Protein AF-A0A7J2NM52-F1 (afdb_monomer_lite)

Secondary structure (DSSP, 8-state):
--GGGGSTT--HHHHHHHHHTT--SHHHHHHS-HHHHHHHHHHHHHHH---SSPPPHHHHHHHHHHHHHSPP----

Structure (mmCIF, N/CA/C/O backbone):
data_AF-A0A7J2NM52-F1
#
_entry.id   AF-A0A7J2NM52-F1
#
loop_
_atom_site.group_PDB
_atom_site.id
_atom_site.type_symbol
_atom_site.label_atom_id
_atom_site.label_alt_id
_atom_site.label_comp_id
_atom_site.label_asym_id
_atom_site.label_entity_id
_atom_site.label_seq_id
_atom_site.pdbx_PDB_ins_code
_atom_site.Cartn_x
_atom_site.Cartn_y
_atom_site.Cartn_z
_atom_site.occupancy
_atom_site.B_iso_or_equiv
_atom_site.auth_seq_id
_atom_site.auth_comp_id
_atom_site.auth_asym_id
_atom_site.auth_atom_id
_atom_site.pdbx_PDB_model_num
ATOM 1 N N . LEU A 1 1 ? 14.311 0.794 6.200 1.00 58.34 1 LEU A N 1
ATOM 2 C CA . LEU A 1 1 ? 13.746 1.450 5.002 1.00 58.34 1 LEU A CA 1
ATOM 3 C C . LEU A 1 1 ? 12.882 0.406 4.316 1.00 58.34 1 LEU A C 1
ATOM 5 O O . LEU A 1 1 ? 13.448 -0.584 3.864 1.00 58.34 1 LEU A O 1
ATOM 9 N N . SER A 1 2 ? 11.557 0.564 4.345 1.00 70.19 2 SER A N 1
ATOM 10 C CA . SER A 1 2 ? 10.638 -0.383 3.700 1.00 70.19 2 SER A CA 1
ATOM 11 C C . SER A 1 2 ? 10.894 -0.422 2.189 1.00 70.19 2 SER A C 1
ATOM 13 O O . SER A 1 2 ? 11.213 0.606 1.583 1.00 70.19 2 SER A O 1
ATOM 15 N N . ASP A 1 3 ? 10.781 -1.599 1.568 1.00 84.25 3 ASP A N 1
ATOM 16 C CA . ASP A 1 3 ? 10.951 -1.770 0.117 1.00 84.25 3 ASP A CA 1
ATOM 17 C C . ASP A 1 3 ? 9.935 -0.918 -0.670 1.00 84.25 3 ASP A C 1
ATOM 19 O O . ASP A 1 3 ? 10.240 -0.430 -1.760 1.00 84.25 3 ASP A O 1
ATOM 23 N N . LEU A 1 4 ? 8.780 -0.622 -0.062 1.00 90.69 4 LEU A N 1
ATOM 24 C CA . LEU A 1 4 ? 7.738 0.255 -0.600 1.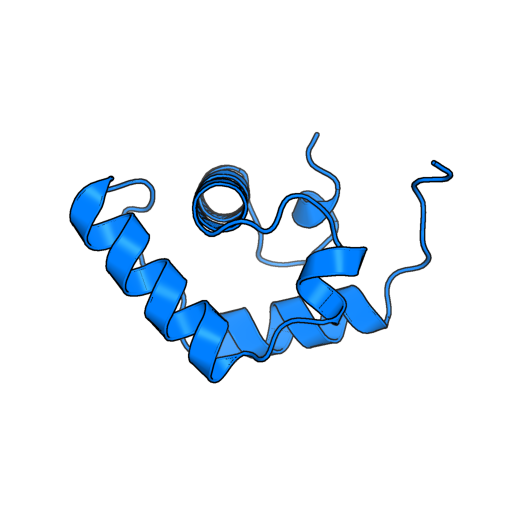00 90.69 4 LEU A CA 1
ATOM 25 C C . LEU A 1 4 ? 8.189 1.706 -0.777 1.00 90.69 4 LEU A C 1
ATOM 27 O O . LEU A 1 4 ? 7.748 2.370 -1.712 1.00 90.69 4 LEU A O 1
ATOM 31 N N . MET A 1 5 ? 9.129 2.190 0.041 1.00 91.19 5 MET A N 1
ATOM 32 C CA . MET A 1 5 ? 9.645 3.566 -0.050 1.00 91.19 5 MET A CA 1
ATOM 33 C C . MET A 1 5 ? 10.440 3.826 -1.341 1.00 91.19 5 MET A C 1
ATOM 35 O O . MET A 1 5 ? 10.827 4.958 -1.628 1.00 91.19 5 MET A O 1
ATOM 39 N N . ARG A 1 6 ? 10.704 2.787 -2.147 1.00 90.44 6 ARG A N 1
ATOM 40 C CA . ARG A 1 6 ? 11.260 2.921 -3.503 1.00 90.44 6 ARG A CA 1
ATOM 41 C C . ARG A 1 6 ? 10.242 3.480 -4.500 1.00 90.44 6 ARG A C 1
ATOM 43 O O . ARG A 1 6 ? 10.636 3.898 -5.589 1.00 90.44 6 ARG A O 1
ATOM 50 N N . ILE A 1 7 ? 8.957 3.460 -4.158 1.00 93.44 7 ILE A N 1
ATOM 51 C CA . ILE A 1 7 ? 7.865 3.958 -4.990 1.00 93.44 7 ILE A CA 1
ATOM 52 C C . ILE A 1 7 ? 7.718 5.457 -4.766 1.00 93.44 7 ILE A C 1
ATOM 54 O O . ILE A 1 7 ? 7.583 5.944 -3.643 1.00 93.44 7 ILE A O 1
ATOM 58 N N . LYS A 1 8 ? 7.705 6.219 -5.859 1.00 93.19 8 LYS A N 1
ATOM 59 C CA . LYS A 1 8 ? 7.536 7.665 -5.782 1.00 93.19 8 LYS A CA 1
ATOM 60 C C . LYS A 1 8 ? 6.138 7.989 -5.259 1.00 93.19 8 LYS A C 1
ATOM 62 O O . LYS A 1 8 ? 5.141 7.605 -5.869 1.00 93.19 8 LYS A O 1
ATOM 67 N N . GLY A 1 9 ? 6.093 8.752 -4.169 1.00 91.94 9 GLY A N 1
ATOM 68 C CA . GLY A 1 9 ? 4.855 9.146 -3.494 1.00 91.94 9 GLY A CA 1
ATOM 69 C C . GLY A 1 9 ? 4.493 8.273 -2.292 1.00 91.94 9 GLY A C 1
ATOM 70 O O . GLY A 1 9 ? 3.594 8.654 -1.552 1.00 91.94 9 GLY A O 1
ATOM 71 N N . VAL A 1 10 ? 5.212 7.170 -2.052 1.00 94.94 10 VAL A N 1
ATOM 72 C CA . VAL A 1 10 ? 5.070 6.363 -0.833 1.00 94.94 10 VAL A CA 1
ATOM 73 C C . VAL A 1 10 ? 6.120 6.817 0.182 1.00 94.94 10 VAL A C 1
ATOM 75 O O . VAL A 1 10 ? 7.304 6.507 0.060 1.00 94.94 10 VAL A O 1
ATOM 78 N N . GLY A 1 11 ? 5.683 7.623 1.151 1.00 92.81 11 GLY A N 1
ATOM 79 C CA . GLY A 1 11 ? 6.475 7.992 2.328 1.00 92.81 11 GLY A CA 1
ATOM 80 C C . GLY A 1 11 ? 6.335 6.965 3.454 1.00 92.81 11 GLY A C 1
ATOM 81 O O . GLY A 1 11 ? 5.700 5.933 3.270 1.00 92.81 11 GLY A O 1
ATOM 82 N N 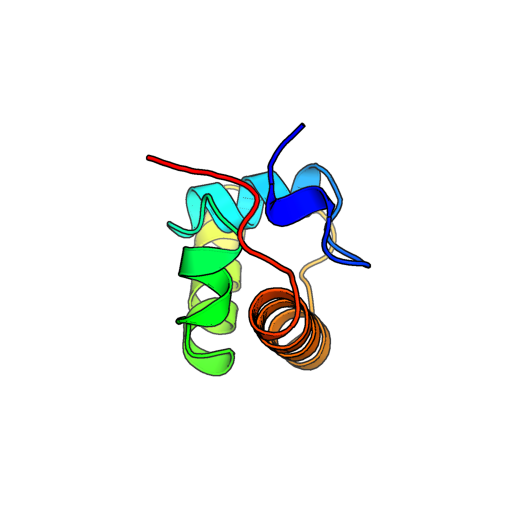. GLU A 1 12 ? 6.894 7.273 4.624 1.00 92.88 12 GLU A N 1
ATOM 83 C CA . GLU A 1 12 ? 6.790 6.428 5.826 1.00 92.88 12 GLU A CA 1
ATOM 84 C C . GLU A 1 12 ? 5.323 6.174 6.212 1.00 92.88 12 GLU A C 1
ATOM 86 O O . GLU A 1 12 ? 4.896 5.030 6.228 1.00 92.88 12 GLU A O 1
ATOM 91 N N . GLU A 1 13 ? 4.506 7.226 6.338 1.00 93.94 13 GLU A N 1
ATOM 92 C CA . GLU A 1 13 ? 3.094 7.091 6.741 1.00 93.94 13 GLU A CA 1
ATOM 93 C C . GLU A 1 13 ? 2.269 6.214 5.772 1.00 93.94 13 GLU A C 1
ATOM 95 O O . GLU A 1 13 ? 1.406 5.443 6.188 1.00 93.94 13 GLU A O 1
ATOM 100 N N . TYR A 1 14 ? 2.529 6.308 4.461 1.00 95.56 14 TYR A N 1
ATOM 101 C CA . TYR A 1 14 ? 1.855 5.458 3.473 1.00 95.56 14 TYR A CA 1
ATOM 102 C C . TYR A 1 14 ? 2.426 4.044 3.428 1.00 95.56 14 TYR A C 1
ATOM 104 O O . TYR A 1 14 ? 1.687 3.118 3.112 1.00 95.56 14 TYR A O 1
ATOM 112 N N . SER A 1 15 ? 3.716 3.873 3.725 1.00 94.75 15 SER A N 1
ATOM 113 C CA . SER A 1 15 ? 4.316 2.551 3.893 1.00 94.75 15 SER A CA 1
ATOM 114 C C . SER A 1 15 ? 3.650 1.818 5.052 1.00 94.75 15 SER A C 1
ATOM 116 O O . SER A 1 15 ? 3.232 0.683 4.866 1.00 94.75 15 SER A O 1
ATOM 118 N N . ASP A 1 16 ? 3.484 2.482 6.195 1.00 94.44 16 ASP A N 1
ATOM 119 C CA . ASP A 1 16 ? 2.827 1.903 7.369 1.00 94.44 16 ASP A CA 1
ATOM 120 C C . ASP A 1 16 ? 1.358 1.576 7.065 1.00 94.44 16 ASP A C 1
ATOM 122 O O . ASP A 1 16 ? 0.873 0.494 7.374 1.00 94.44 16 ASP A O 1
ATOM 126 N N . LEU A 1 17 ? 0.641 2.468 6.372 1.00 96.50 17 LEU A N 1
ATOM 127 C CA . LEU A 1 17 ? -0.737 2.197 5.953 1.00 96.50 17 LEU A CA 1
ATOM 128 C C . LEU A 1 17 ? -0.845 0.995 4.995 1.00 96.50 17 LEU A C 1
ATOM 130 O O . LEU A 1 17 ? -1.805 0.228 5.081 1.00 96.50 17 LEU A O 1
ATOM 134 N N . LEU A 1 18 ? 0.105 0.841 4.069 1.00 96.31 18 LEU A N 1
ATOM 135 C CA . LEU A 1 18 ? 0.156 -0.292 3.141 1.00 96.31 18 LEU A CA 1
ATOM 136 C C . LEU A 1 18 ? 0.459 -1.602 3.877 1.00 96.31 18 LEU A C 1
ATOM 138 O O . LEU A 1 18 ? -0.226 -2.594 3.626 1.00 96.31 18 LEU A O 1
ATOM 142 N N . GLU A 1 19 ? 1.405 -1.585 4.814 1.00 95.06 19 GLU A N 1
ATOM 143 C CA . GLU A 1 19 ? 1.746 -2.717 5.683 1.00 95.06 19 GLU A CA 1
ATOM 144 C C . GLU A 1 19 ? 0.520 -3.163 6.493 1.00 95.06 19 GLU A C 1
ATOM 146 O O . GLU A 1 19 ? 0.106 -4.321 6.446 1.00 95.06 19 GLU A O 1
ATOM 151 N N . GLU A 1 20 ? -0.184 -2.213 7.107 1.00 95.94 20 GLU A N 1
ATOM 152 C CA . GLU A 1 20 ? -1.413 -2.473 7.863 1.00 95.94 20 GLU A CA 1
ATOM 153 C C . GLU A 1 20 ? -2.595 -2.918 6.974 1.00 95.94 20 GLU A C 1
ATOM 155 O O . GLU A 1 20 ? -3.546 -3.545 7.452 1.00 95.94 20 GLU A O 1
ATOM 160 N N . ALA A 1 21 ? -2.533 -2.649 5.665 1.00 95.38 21 ALA A N 1
ATOM 161 C CA . ALA A 1 21 ? -3.439 -3.192 4.650 1.00 95.38 21 ALA A CA 1
ATOM 162 C C . ALA A 1 21 ? -2.992 -4.564 4.093 1.00 95.38 21 ALA A C 1
ATOM 164 O O . ALA A 1 21 ? -3.662 -5.121 3.213 1.00 95.38 21 ALA A O 1
ATOM 165 N N . GLY A 1 22 ? -1.904 -5.135 4.620 1.00 93.50 22 GLY A N 1
ATOM 166 C CA . GLY A 1 22 ? -1.342 -6.432 4.238 1.00 93.50 22 GLY A CA 1
ATOM 167 C C . GLY A 1 22 ? -0.489 -6.378 2.972 1.00 93.50 22 GLY A C 1
ATOM 168 O O . GLY A 1 22 ? -0.587 -7.271 2.122 1.00 93.50 22 GLY A O 1
ATOM 169 N N . VAL A 1 23 ? 0.246 -5.287 2.772 1.00 95.06 23 VAL A N 1
ATOM 170 C CA . VAL A 1 23 ? 1.183 -5.098 1.665 1.00 95.06 23 VAL A CA 1
ATOM 171 C C . VAL A 1 23 ? 2.511 -4.617 2.233 1.00 95.06 23 VAL A C 1
ATOM 173 O O . VAL A 1 23 ? 2.670 -3.431 2.487 1.00 95.06 23 VAL A O 1
ATOM 176 N N . ASP A 1 24 ? 3.474 -5.522 2.368 1.00 91.31 24 ASP A N 1
ATOM 177 C CA . ASP A 1 24 ? 4.772 -5.245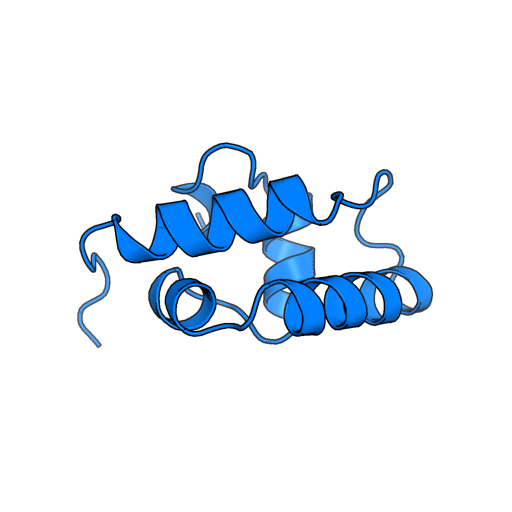 2.997 1.00 91.31 24 ASP A CA 1
ATOM 178 C C . ASP A 1 24 ? 5.894 -5.020 1.963 1.00 91.31 24 ASP A C 1
ATOM 180 O O . ASP A 1 24 ? 6.918 -4.387 2.235 1.00 91.31 24 ASP A O 1
ATOM 184 N N . THR A 1 25 ? 5.718 -5.528 0.737 1.00 91.50 25 THR A N 1
ATOM 185 C CA . THR A 1 25 ? 6.752 -5.508 -0.313 1.00 91.50 25 THR A CA 1
ATOM 186 C C . THR A 1 25 ? 6.260 -4.952 -1.651 1.00 91.50 25 THR A C 1
ATOM 188 O O . THR A 1 25 ? 5.070 -4.998 -1.980 1.00 91.50 25 THR A O 1
ATOM 191 N N . VAL A 1 26 ? 7.187 -4.490 -2.510 1.00 92.31 26 VAL A N 1
ATOM 192 C CA . VAL A 1 26 ? 6.819 -4.053 -3.875 1.00 92.31 26 VAL A CA 1
ATOM 193 C C . VAL A 1 26 ? 6.247 -5.199 -4.712 1.00 92.31 26 VAL A C 1
ATOM 195 O O . VAL A 1 26 ? 5.460 -4.966 -5.623 1.00 92.31 26 VAL A O 1
ATOM 198 N N . VAL A 1 27 ? 6.618 -6.448 -4.415 1.00 91.19 27 VAL A N 1
ATOM 199 C CA . VAL A 1 27 ? 6.124 -7.619 -5.150 1.00 91.19 27 VAL A CA 1
ATOM 200 C C . VAL A 1 27 ? 4.651 -7.860 -4.849 1.00 91.19 27 VAL A C 1
ATOM 202 O O . VAL A 1 27 ? 3.881 -8.111 -5.774 1.00 91.19 27 VAL A O 1
ATOM 205 N N . GLU A 1 28 ? 4.255 -7.754 -3.584 1.00 93.75 28 GLU A N 1
ATOM 206 C CA . GLU A 1 28 ? 2.855 -7.880 -3.181 1.00 93.75 28 GLU A CA 1
ATOM 207 C C . GLU A 1 28 ? 2.028 -6.735 -3.749 1.00 93.75 28 GLU A C 1
ATOM 209 O O . GLU A 1 28 ? 0.988 -6.975 -4.361 1.00 93.75 28 GLU A O 1
ATOM 214 N N . LEU A 1 29 ? 2.530 -5.501 -3.647 1.00 95.12 29 LEU A N 1
ATOM 215 C CA . LEU A 1 29 ? 1.854 -4.332 -4.200 1.00 95.12 29 LEU A CA 1
ATOM 216 C C . LEU A 1 29 ? 1.631 -4.456 -5.714 1.00 95.12 29 LEU A C 1
ATOM 218 O O . LEU A 1 29 ? 0.549 -4.146 -6.207 1.00 95.12 29 LEU A O 1
ATOM 222 N N . ALA A 1 30 ? 2.614 -4.974 -6.456 1.00 94.81 30 ALA A N 1
ATOM 223 C CA . ALA A 1 30 ? 2.505 -5.194 -7.898 1.00 94.81 30 ALA A CA 1
ATOM 224 C C . ALA A 1 30 ? 1.394 -6.189 -8.291 1.00 94.81 30 ALA A C 1
ATOM 226 O O . ALA A 1 30 ? 0.907 -6.147 -9.425 1.00 94.81 30 ALA A O 1
ATOM 227 N N . GLN A 1 31 ? 1.000 -7.082 -7.379 1.00 94.69 31 GLN A N 1
ATOM 228 C CA . GLN A 1 31 ? -0.034 -8.098 -7.598 1.00 94.69 31 GLN A CA 1
ATOM 229 C C . GLN A 1 31 ? -1.431 -7.649 -7.151 1.00 94.69 31 GLN A C 1
ATOM 231 O O . GLN A 1 31 ? -2.419 -8.309 -7.479 1.00 94.69 31 GLN A O 1
ATOM 236 N N . ARG A 1 32 ? -1.546 -6.536 -6.418 1.00 95.81 32 ARG A N 1
ATOM 237 C CA . ARG A 1 32 ? -2.835 -6.036 -5.928 1.00 95.81 32 ARG A CA 1
ATOM 238 C C . ARG A 1 32 ? -3.676 -5.422 -7.050 1.00 95.81 32 ARG A C 1
ATOM 240 O O . ARG A 1 32 ? -3.171 -4.845 -8.014 1.00 95.81 32 ARG A O 1
ATOM 247 N N . ASN A 1 33 ? -4.994 -5.521 -6.884 1.00 97.00 33 ASN A N 1
ATOM 248 C CA . ASN A 1 33 ? -5.954 -4.729 -7.644 1.00 97.00 33 ASN A CA 1
ATOM 249 C C . ASN A 1 33 ? -6.072 -3.331 -6.987 1.00 97.00 33 ASN A C 1
ATOM 251 O O . ASN A 1 33 ? -6.342 -3.285 -5.784 1.00 97.00 33 ASN A O 1
ATOM 255 N N . PRO A 1 34 ? -5.865 -2.222 -7.727 1.00 96.69 34 PRO A N 1
ATOM 256 C CA . PRO A 1 34 ? -5.879 -0.872 -7.160 1.00 96.69 34 PRO A CA 1
ATOM 257 C C . PRO A 1 34 ? -7.193 -0.478 -6.480 1.00 96.69 34 PRO A C 1
ATOM 259 O O . PRO A 1 34 ? -7.143 0.092 -5.396 1.00 96.69 34 PRO A O 1
ATOM 262 N N . ASP A 1 35 ? -8.348 -0.807 -7.065 1.00 96.62 35 ASP A N 1
ATOM 263 C CA . ASP A 1 35 ? -9.664 -0.469 -6.508 1.00 96.62 35 ASP A CA 1
ATOM 264 C C . ASP A 1 35 ? -9.899 -1.164 -5.161 1.00 96.62 35 ASP A C 1
ATOM 266 O O . ASP A 1 35 ? -10.280 -0.529 -4.176 1.00 96.62 35 ASP A O 1
ATOM 270 N N . ASN A 1 36 ? -9.591 -2.462 -5.094 1.00 97.69 36 ASN A N 1
ATOM 271 C CA . ASN A 1 36 ? -9.719 -3.239 -3.859 1.00 97.69 36 ASN A CA 1
ATOM 272 C C . ASN A 1 36 ? -8.724 -2.774 -2.792 1.00 97.69 36 ASN A C 1
ATOM 274 O O . ASN A 1 36 ? -9.064 -2.709 -1.612 1.00 97.69 36 ASN A O 1
ATOM 278 N N . LEU A 1 37 ? -7.487 -2.466 -3.197 1.00 97.44 37 LEU A N 1
ATOM 279 C CA . LEU A 1 37 ? -6.474 -1.958 -2.281 1.00 97.44 37 LEU A CA 1
ATOM 280 C C . LEU A 1 37 ? -6.888 -0.593 -1.733 1.00 97.44 37 LEU A C 1
ATOM 282 O O . LEU A 1 37 ? -6.812 -0.384 -0.532 1.00 97.44 37 LEU A O 1
ATOM 286 N N . TYR A 1 38 ? -7.381 0.307 -2.582 1.00 97.69 38 TYR A N 1
ATOM 287 C CA . TYR A 1 38 ? -7.860 1.615 -2.155 1.00 97.69 38 TYR A CA 1
ATOM 288 C C . TYR A 1 38 ? -8.981 1.505 -1.118 1.00 97.69 38 TYR A C 1
ATOM 290 O O . TYR A 1 38 ? -8.877 2.117 -0.058 1.00 97.69 38 TYR A O 1
ATOM 298 N N . ALA A 1 39 ? -9.996 0.671 -1.374 1.00 97.69 39 ALA A N 1
ATOM 299 C CA . ALA A 1 39 ? -11.056 0.410 -0.401 1.00 97.69 39 ALA A CA 1
ATOM 300 C C . ALA A 1 39 ? -10.482 -0.077 0.940 1.00 97.69 39 ALA A C 1
ATOM 302 O O . ALA A 1 39 ? -10.837 0.454 1.989 1.00 97.69 39 ALA A O 1
ATOM 303 N N . LYS A 1 40 ? -9.514 -1.002 0.903 1.00 97.50 40 LYS A N 1
ATOM 304 C CA . LYS A 1 40 ? -8.871 -1.508 2.118 1.00 97.50 40 LYS A CA 1
ATOM 305 C C . LYS A 1 40 ? -8.077 -0.436 2.869 1.00 97.50 40 LYS A C 1
ATOM 307 O O . LYS A 1 40 ? -8.116 -0.402 4.094 1.00 97.50 40 LYS A O 1
ATOM 312 N N . LEU A 1 41 ? -7.373 0.446 2.157 1.00 96.94 41 LEU A N 1
ATOM 313 C CA . LEU A 1 41 ? -6.630 1.558 2.760 1.00 96.94 41 LEU A CA 1
ATOM 314 C C . LEU A 1 41 ? -7.572 2.550 3.457 1.00 96.94 41 LEU A C 1
ATOM 316 O O . LEU A 1 41 ? -7.216 3.081 4.507 1.00 96.94 41 LEU A O 1
ATOM 320 N N . LEU A 1 42 ? -8.772 2.781 2.907 1.00 96.44 42 LEU A N 1
ATOM 321 C CA . LEU A 1 42 ? -9.800 3.595 3.562 1.00 96.44 42 LEU A CA 1
ATOM 322 C C . LEU A 1 42 ? -10.265 2.953 4.871 1.00 96.44 42 LEU A C 1
ATOM 324 O O . LEU A 1 42 ? -10.239 3.623 5.899 1.00 96.44 42 LEU A O 1
ATOM 328 N N . GLU A 1 43 ? -10.629 1.667 4.838 1.00 97.00 43 GLU A N 1
ATOM 329 C CA . GLU A 1 43 ? -11.068 0.921 6.027 1.00 97.00 43 GLU A CA 1
ATOM 330 C C . GLU A 1 43 ? -9.996 0.950 7.126 1.00 97.00 43 GLU A C 1
ATOM 332 O O . GLU A 1 43 ? -10.258 1.360 8.253 1.00 97.00 43 GLU A O 1
ATOM 337 N N . VAL A 1 44 ? -8.754 0.598 6.781 1.00 97.25 44 VAL A N 1
ATOM 338 C CA . VAL A 1 44 ? -7.643 0.553 7.742 1.00 97.25 44 VAL A CA 1
ATOM 339 C C . VAL A 1 44 ? -7.360 1.933 8.331 1.00 97.25 44 VAL A C 1
ATOM 341 O O . VAL A 1 44 ? -7.106 2.049 9.530 1.00 97.25 44 VAL A O 1
ATOM 344 N N . ASN A 1 45 ? -7.404 2.994 7.521 1.00 96.38 45 ASN A N 1
ATOM 345 C CA . ASN A 1 45 ? -7.155 4.335 8.034 1.00 96.38 45 ASN A CA 1
ATOM 346 C C . ASN A 1 45 ? -8.317 4.874 8.876 1.00 96.38 45 ASN A C 1
ATOM 348 O O . ASN A 1 45 ? -8.071 5.658 9.787 1.00 96.38 45 ASN A O 1
ATOM 352 N N . GLU A 1 46 ? -9.556 4.468 8.599 1.00 96.25 46 GLU A N 1
ATOM 353 C CA . GLU A 1 46 ? -10.707 4.792 9.447 1.00 96.25 46 GLU A CA 1
ATOM 354 C C . GLU A 1 46 ? -10.545 4.171 10.844 1.00 96.25 46 GLU A C 1
ATOM 356 O O . GLU A 1 46 ? -10.776 4.836 11.855 1.00 96.25 46 GLU A O 1
ATOM 361 N N . GLU A 1 47 ? -10.047 2.934 10.908 1.00 96.06 47 GLU A N 1
ATOM 362 C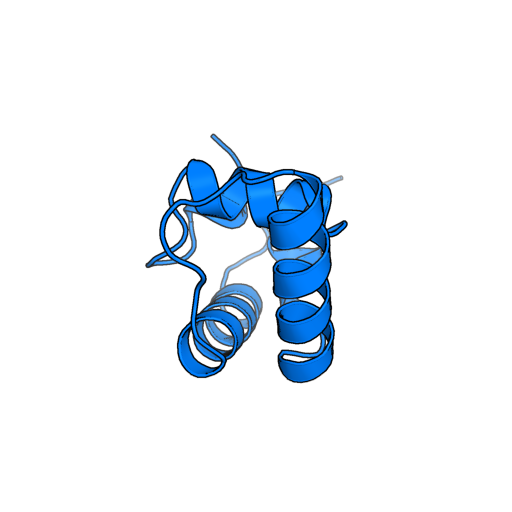 CA . GLU A 1 47 ? -9.804 2.226 12.167 1.00 96.06 47 GLU A CA 1
ATOM 363 C C . GLU A 1 47 ? -8.570 2.751 12.922 1.00 96.06 47 GLU A C 1
ATOM 365 O O . GLU A 1 47 ? -8.608 2.922 14.143 1.00 96.06 47 GLU A O 1
ATOM 370 N N . LYS A 1 48 ? -7.460 2.999 12.215 1.00 95.56 48 LYS A N 1
ATOM 371 C CA . LYS A 1 48 ? -6.137 3.217 12.831 1.00 95.56 48 LYS A CA 1
ATOM 372 C C . LYS A 1 48 ? -5.618 4.650 12.750 1.00 95.56 48 LYS A C 1
ATOM 374 O O . LYS A 1 48 ? -4.708 4.991 13.498 1.00 95.56 48 LYS A O 1
ATOM 379 N N . ASN A 1 49 ? -6.202 5.496 11.899 1.00 94.56 49 ASN A N 1
ATOM 380 C CA . ASN A 1 49 ? -5.817 6.901 11.708 1.00 94.56 49 ASN A CA 1
ATOM 381 C C . ASN A 1 49 ? -4.304 7.091 11.466 1.00 94.56 49 ASN A C 1
ATOM 383 O O . ASN A 1 49 ? -3.665 7.942 12.087 1.00 94.56 49 ASN A O 1
ATOM 387 N N . LEU A 1 50 ? -3.733 6.282 10.568 1.00 93.38 50 LEU A N 1
ATOM 388 C CA . LEU A 1 50 ? -2.295 6.240 10.271 1.00 93.38 50 LEU A CA 1
ATOM 389 C C . LEU A 1 50 ? -1.839 7.431 9.426 1.00 93.38 50 LEU A C 1
ATOM 391 O O . LEU A 1 50 ? -0.755 7.965 9.639 1.00 93.38 50 LEU A O 1
ATOM 395 N N . VAL A 1 51 ? -2.677 7.876 8.485 1.00 94.50 51 VAL A N 1
ATOM 396 C CA . VAL A 1 51 ? -2.388 9.016 7.611 1.00 94.50 51 VAL A CA 1
ATOM 397 C C . VAL A 1 51 ? -3.385 10.140 7.835 1.00 94.50 51 VAL A C 1
ATOM 399 O O . VAL A 1 51 ? -4.598 9.938 7.934 1.00 94.50 51 VAL A O 1
ATOM 402 N N . ARG A 1 52 ? -2.875 11.375 7.830 1.00 93.00 52 ARG A N 1
ATOM 403 C CA . ARG A 1 52 ? -3.717 12.583 7.889 1.00 93.00 52 ARG A CA 1
ATOM 404 C C . ARG A 1 52 ? -4.436 12.865 6.576 1.00 93.00 52 ARG A C 1
ATOM 406 O O . ARG A 1 52 ? -5.511 13.458 6.568 1.00 93.00 52 ARG A O 1
ATOM 413 N N . ARG A 1 53 ? -3.808 12.499 5.460 1.00 93.19 53 ARG A N 1
ATOM 414 C CA . ARG A 1 53 ? -4.365 12.619 4.116 1.00 93.19 53 ARG A CA 1
ATOM 415 C C . ARG A 1 53 ? -4.405 11.229 3.510 1.00 93.19 53 ARG A C 1
ATOM 417 O O . ARG A 1 53 ? -3.368 10.601 3.359 1.00 93.19 53 ARG A O 1
ATOM 424 N N . LEU A 1 54 ? -5.600 10.788 3.150 1.00 93.06 54 LEU A N 1
ATOM 425 C CA . LEU A 1 54 ? -5.778 9.558 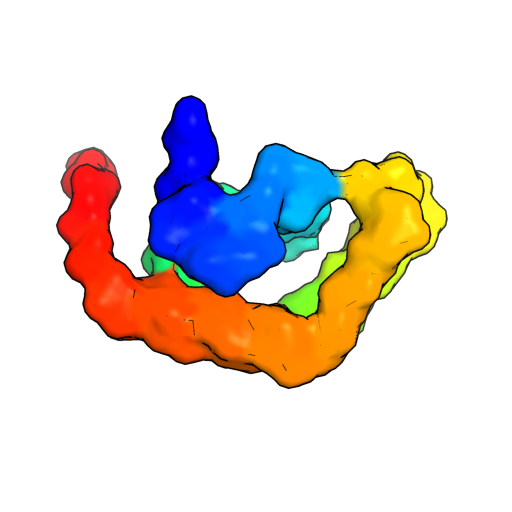2.397 1.00 93.06 54 LEU A CA 1
ATOM 426 C C . LEU A 1 54 ? -5.265 9.733 0.960 1.00 93.06 54 LEU A C 1
ATOM 428 O O . LEU A 1 54 ? -5.456 10.813 0.383 1.00 93.06 54 LEU A O 1
ATOM 432 N N . PRO A 1 55 ? -4.644 8.695 0.371 1.00 93.62 55 PRO A N 1
ATOM 433 C CA . PRO A 1 55 ? -4.347 8.704 -1.054 1.00 93.62 55 PRO A CA 1
ATOM 434 C C . PRO A 1 55 ? -5.652 8.732 -1.854 1.00 93.62 55 PRO A C 1
ATOM 436 O O . PRO A 1 55 ? -6.713 8.378 -1.341 1.00 93.62 55 PRO A O 1
ATOM 439 N N . ASN A 1 56 ? -5.595 9.145 -3.116 1.00 96.06 56 ASN A N 1
ATOM 440 C CA . ASN A 1 56 ? -6.703 8.927 -4.046 1.00 96.06 56 ASN A CA 1
ATOM 441 C C . ASN A 1 56 ? -6.481 7.631 -4.852 1.00 96.06 56 ASN A C 1
ATOM 443 O O . ASN A 1 56 ? -5.417 7.011 -4.795 1.00 96.06 56 ASN A O 1
ATOM 447 N N . LEU A 1 57 ? -7.487 7.209 -5.621 1.00 96.25 57 LEU A N 1
ATOM 448 C CA . LEU A 1 57 ? -7.389 5.990 -6.429 1.00 96.25 57 LEU A CA 1
ATOM 449 C C . LEU A 1 57 ? -6.272 6.065 -7.490 1.00 96.25 57 LEU A C 1
ATOM 451 O O . LEU A 1 57 ? -5.651 5.046 -7.800 1.00 96.25 57 LEU A O 1
ATOM 455 N N . GLU A 1 58 ? -5.983 7.250 -8.033 1.00 96.75 58 GLU A N 1
ATOM 456 C CA . GLU A 1 58 ? -4.901 7.442 -9.008 1.00 96.75 58 GLU A CA 1
ATOM 457 C C . GLU A 1 58 ? -3.520 7.260 -8.366 1.00 96.75 58 GLU A C 1
ATOM 459 O O . GLU A 1 58 ? -2.644 6.648 -8.979 1.00 96.75 58 GLU A O 1
ATOM 464 N N . ASP A 1 59 ? -3.337 7.708 -7.119 1.00 96.62 59 ASP A N 1
ATOM 465 C CA . ASP A 1 59 ? -2.116 7.492 -6.340 1.00 96.62 59 ASP A CA 1
ATOM 466 C C . ASP A 1 59 ? -1.882 5.992 -6.143 1.00 96.62 59 ASP A C 1
ATOM 468 O O . ASP A 1 59 ? -0.822 5.478 -6.500 1.00 96.62 59 ASP A O 1
ATOM 472 N N . VAL A 1 60 ? -2.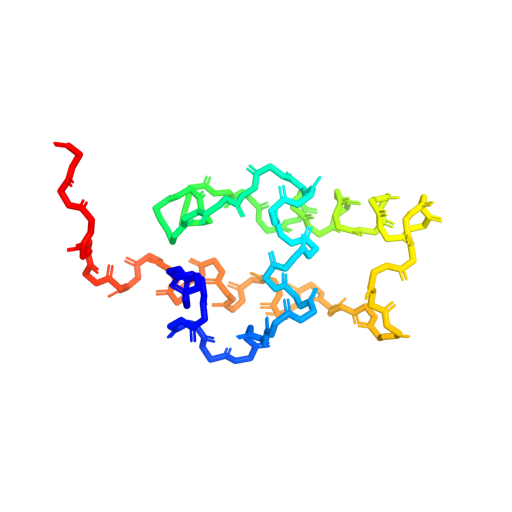902 5.263 -5.674 1.00 96.81 60 VAL A N 1
ATOM 473 C CA . VAL A 1 60 ? -2.823 3.807 -5.463 1.00 96.81 60 VAL A CA 1
ATOM 474 C C . VAL A 1 60 ? -2.546 3.077 -6.780 1.00 96.81 60 VAL A C 1
ATOM 476 O O . VAL A 1 60 ? -1.688 2.194 -6.845 1.00 96.81 60 VAL A O 1
ATOM 479 N N . THR A 1 61 ? -3.212 3.481 -7.862 1.00 97.31 61 THR A N 1
ATOM 480 C CA . THR A 1 61 ? -2.985 2.926 -9.204 1.00 97.31 61 THR A CA 1
ATOM 481 C C . THR A 1 61 ? -1.554 3.177 -9.679 1.00 97.31 61 THR A C 1
ATOM 483 O O . THR A 1 61 ? -0.901 2.275 -10.212 1.00 97.31 61 THR A O 1
ATOM 486 N N . SER A 1 62 ? -1.033 4.385 -9.458 1.00 97.44 62 SER A N 1
ATOM 487 C CA . SER A 1 62 ? 0.349 4.747 -9.764 1.00 97.44 62 SER A CA 1
ATOM 488 C C . SER A 1 62 ? 1.335 3.899 -8.967 1.00 97.44 62 SER A C 1
ATOM 490 O O . SER A 1 62 ? 2.296 3.388 -9.544 1.00 97.44 62 SER A O 1
ATOM 492 N N . TRP A 1 63 ? 1.089 3.677 -7.675 1.00 97.25 63 TRP A N 1
ATOM 493 C CA . TRP A 1 63 ? 1.950 2.849 -6.831 1.00 97.25 63 TRP A CA 1
ATOM 494 C C . TRP A 1 63 ? 2.011 1.401 -7.317 1.00 97.25 63 TRP A C 1
ATOM 496 O O . TRP A 1 63 ? 3.105 0.867 -7.498 1.00 97.25 63 TRP A O 1
ATOM 506 N N . VAL A 1 64 ? 0.860 0.791 -7.623 1.00 96.69 64 VAL A N 1
ATOM 507 C CA . VAL A 1 64 ? 0.780 -0.571 -8.182 1.00 96.69 64 VAL A CA 1
ATOM 508 C C . VAL A 1 64 ? 1.527 -0.664 -9.517 1.00 96.69 64 VAL A C 1
ATOM 510 O O . VAL A 1 64 ? 2.276 -1.614 -9.754 1.00 96.69 64 VAL A O 1
ATOM 513 N N . ASN A 1 65 ? 1.369 0.325 -10.399 1.00 96.50 65 ASN A N 1
ATOM 514 C CA . ASN A 1 65 ? 2.054 0.341 -11.692 1.00 96.50 65 ASN A CA 1
ATOM 515 C C . ASN A 1 65 ? 3.568 0.521 -11.549 1.00 96.50 65 ASN A C 1
ATOM 517 O O . ASN A 1 65 ? 4.328 -0.195 -12.198 1.00 96.50 65 ASN A O 1
ATOM 521 N N . GLN A 1 66 ? 4.021 1.420 -10.675 1.00 95.75 66 GLN A N 1
ATOM 522 C CA . GLN A 1 66 ? 5.442 1.579 -10.371 1.00 95.75 66 GLN A CA 1
ATOM 523 C C . GLN A 1 66 ? 6.026 0.280 -9.810 1.00 95.75 66 GLN A C 1
ATOM 525 O O . GLN A 1 66 ? 7.057 -0.183 -10.299 1.00 95.75 66 GLN A O 1
ATOM 530 N N . ALA A 1 67 ? 5.335 -0.358 -8.865 1.00 94.31 67 ALA A N 1
ATOM 531 C CA . ALA A 1 67 ? 5.746 -1.623 -8.267 1.00 94.31 67 ALA A CA 1
ATOM 532 C C . ALA A 1 67 ? 5.973 -2.731 -9.315 1.00 94.31 67 ALA A C 1
ATOM 534 O O . ALA A 1 67 ? 6.970 -3.445 -9.243 1.00 94.31 67 ALA A O 1
ATOM 535 N N . LYS A 1 68 ? 5.125 -2.813 -10.352 1.00 93.31 68 LYS A N 1
ATOM 536 C CA . LYS A 1 68 ? 5.290 -3.756 -11.480 1.00 93.31 68 LYS A CA 1
ATOM 537 C C . LYS A 1 68 ? 6.553 -3.516 -12.311 1.00 93.31 68 LYS A C 1
ATOM 539 O O . LYS A 1 68 ? 7.044 -4.441 -12.951 1.00 93.31 68 LYS A O 1
ATOM 544 N N . THR A 1 69 ? 7.057 -2.284 -12.335 1.00 91.19 69 THR A N 1
ATOM 545 C CA . THR A 1 69 ? 8.254 -1.899 -13.106 1.00 91.19 69 THR A CA 1
ATOM 546 C C . THR A 1 69 ? 9.543 -1.964 -12.295 1.00 91.19 69 THR A C 1
ATOM 548 O O . THR A 1 69 ? 10.634 -1.910 -12.866 1.00 91.19 69 THR A O 1
ATOM 551 N N . LEU A 1 70 ? 9.443 -2.073 -10.969 1.00 87.62 70 LEU A N 1
ATOM 552 C CA . LEU A 1 70 ? 10.612 -2.124 -10.109 1.00 87.62 70 LEU A CA 1
ATOM 553 C C . LEU A 1 70 ? 11.249 -3.518 -10.165 1.00 87.62 70 LEU A C 1
ATOM 555 O O . LEU A 1 70 ? 10.562 -4.525 -9.987 1.00 87.62 70 LEU A O 1
ATOM 559 N N . PRO A 1 71 ? 12.579 -3.608 -10.354 1.00 78.44 71 PRO A N 1
ATOM 560 C CA . PRO A 1 71 ? 13.261 -4.882 -10.244 1.00 78.44 71 PRO A CA 1
ATOM 561 C C . PRO A 1 71 ? 13.121 -5.401 -8.811 1.00 78.44 71 PRO A C 1
ATOM 563 O O . PRO A 1 71 ? 13.257 -4.636 -7.840 1.00 78.44 71 PRO A O 1
ATOM 566 N N . ARG A 1 72 ? 12.868 -6.708 -8.693 1.00 69.38 72 ARG A N 1
ATOM 567 C CA . ARG A 1 72 ? 12.911 -7.430 -7.420 1.00 69.38 72 ARG A CA 1
ATOM 568 C C . ARG A 1 72 ? 14.290 -7.214 -6.800 1.00 69.38 72 ARG A C 1
ATOM 570 O O . ARG A 1 72 ? 15.293 -7.567 -7.410 1.00 69.38 72 ARG A O 1
ATOM 577 N N . LYS A 1 73 ? 14.336 -6.582 -5.627 1.00 67.00 73 LYS A N 1
ATOM 578 C CA . LYS A 1 73 ? 15.576 -6.394 -4.853 1.00 67.00 73 LYS A CA 1
ATOM 579 C C . LYS A 1 73 ? 15.671 -7.329 -3.648 1.00 67.00 73 LYS A C 1
ATOM 581 O O . LYS A 1 73 ? 16.730 -7.378 -3.037 1.00 67.00 73 LYS A O 1
ATOM 586 N N . ILE A 1 74 ? 14.592 -8.040 -3.322 1.00 58.34 74 ILE A N 1
ATOM 587 C CA . ILE A 1 74 ? 14.545 -9.002 -2.222 1.00 58.34 74 ILE A CA 1
ATOM 588 C C . ILE A 1 74 ? 14.598 -10.405 -2.834 1.00 58.34 74 ILE A C 1
ATOM 590 O O . ILE A 1 74 ? 13.652 -10.830 -3.499 1.00 58.34 74 ILE A O 1
ATOM 594 N N . GLU A 1 75 ? 15.739 -11.071 -2.667 1.00 48.75 75 GLU A N 1
ATOM 595 C CA . GLU A 1 75 ? 15.839 -12.531 -2.732 1.00 48.75 75 GLU A CA 1
ATOM 596 C C . GLU A 1 75 ? 15.372 -13.071 -1.371 1.00 48.75 75 GLU A C 1
ATOM 598 O O . GLU A 1 75 ? 15.801 -12.559 -0.336 1.00 48.75 75 GLU A O 1
ATOM 603 N N . TYR A 1 76 ? 14.429 -14.014 -1.387 1.00 53.94 76 TYR A N 1
ATOM 604 C CA . TYR A 1 76 ? 13.868 -14.683 -0.203 1.00 53.94 76 TYR A CA 1
ATOM 605 C C . TYR A 1 76 ? 14.837 -15.713 0.378 1.00 53.94 76 TYR A C 1
ATOM 607 O O . TYR A 1 76 ? 15.516 -16.388 -0.431 1.00 53.94 76 TYR A O 1
#

Radius of gyration: 11.35 Å; chains: 1; bounding box: 27×27×26 Å

Sequence (76 aa):
LSDLMRIKGVGEEYSDLLEEAGVDTVVELAQRNPDNLYAKLLEVNEEKNLVRRLPNLEDVTSWVNQAKTLPRKIEY

Foldseek 3Di:
DFQLVVQPPCDPLNCVLCVLLVHRHLVSLLPDDLVVSLVSSVVSCVVPVSDPDRDDSVSSVSSNVVSVVDPDPDDD

pLDDT: mean 91.35, std 10.43, range [48.75, 97.69]